Protein AF-A0A0Q9SMP5-F1 (afdb_monomer)

pLDDT: mean 76.56, std 17.91, range [45.72, 98.19]

Solvent-accessible surface area (backbone atoms only — not comparable to full-atom values): 9724 Å² total; per-residue (Å²): 137,88,90,86,77,94,75,88,79,79,83,81,90,75,88,84,86,84,86,68,76,71,62,61,58,56,58,57,55,53,52,55,51,52,51,51,52,51,51,50,50,50,43,56,70,66,47,46,63,55,55,52,58,72,66,57,70,70,80,76,76,72,77,74,77,76,69,75,77,72,84,68,77,88,72,85,84,76,73,81,93,61,83,71,82,66,86,61,79,64,58,49,46,62,44,88,48,72,76,84,69,99,58,77,40,47,19,38,39,32,33,39,85,86,55,76,47,62,58,76,51,67,85,88,55,96,74,80,52,69,70,58,51,52,54,51,41,53,55,51,29,52,61,73,66,106

Foldseek 3Di:
DDDDDDDDDDDPPDPPPDDDPVVPVVVVVVVVVVVVVVVVVCCCPPVVVVVVVVVCPDPPPPPPPPPPPDPPPPPVPDDPPDPPPPPPPLQKDKDQQQPPDPQSQQRIWIGSPPDIDGGRHPVVDPDDDPVRSVVVVVVVSVVVRD

Structure (mmCIF, N/CA/C/O backbone):
data_AF-A0A0Q9SMP5-F1
#
_entry.id   AF-A0A0Q9SMP5-F1
#
loop_
_atom_site.group_PDB
_atom_site.id
_atom_site.type_symbol
_atom_site.label_atom_id
_atom_site.label_alt_id
_atom_site.label_comp_id
_atom_site.label_asym_id
_atom_site.label_entity_id
_atom_site.label_seq_id
_atom_site.pdbx_PDB_ins_code
_atom_site.Cartn_x
_atom_site.Cartn_y
_atom_site.Cartn_z
_atom_site.occupancy
_atom_site.B_iso_or_equiv
_atom_site.auth_seq_id
_atom_site.auth_comp_id
_atom_site.auth_asym_id
_atom_site.auth_atom_id
_atom_site.pdbx_PDB_model_num
ATOM 1 N N . MET A 1 1 ? -83.508 -21.670 89.612 1.00 47.78 1 MET A N 1
ATOM 2 C CA . MET A 1 1 ? -83.069 -22.334 88.364 1.00 47.78 1 MET A CA 1
ATOM 3 C C . MET A 1 1 ? -81.573 -22.082 88.195 1.00 47.78 1 MET A C 1
ATOM 5 O O . MET A 1 1 ? -81.154 -20.974 88.512 1.00 47.78 1 MET A O 1
ATOM 9 N N . PRO A 1 2 ? -80.773 -23.102 87.842 1.00 55.00 2 PRO A N 1
ATOM 10 C CA . PRO A 1 2 ? -79.317 -23.098 87.987 1.00 55.00 2 PRO A CA 1
ATOM 11 C C . PRO A 1 2 ? -78.563 -22.464 86.805 1.00 55.00 2 PRO A C 1
ATOM 13 O O . PRO A 1 2 ? -79.093 -22.279 85.714 1.00 55.00 2 PRO A O 1
ATOM 16 N N . THR A 1 3 ? -77.300 -22.162 87.092 1.00 63.88 3 THR A N 1
ATOM 17 C CA . THR A 1 3 ? -76.210 -21.584 86.295 1.00 63.88 3 THR A CA 1
ATOM 18 C C . THR A 1 3 ? -75.716 -22.453 85.128 1.00 63.88 3 THR A C 1
ATOM 20 O O . THR A 1 3 ? -75.660 -23.674 85.242 1.00 63.88 3 THR A O 1
ATOM 23 N N . ARG A 1 4 ? -75.255 -21.806 84.042 1.00 54.12 4 ARG A N 1
ATOM 24 C CA . ARG A 1 4 ? -74.199 -22.230 83.080 1.00 54.12 4 ARG A CA 1
ATOM 25 C C . ARG A 1 4 ? -74.126 -21.174 81.968 1.00 54.12 4 ARG A C 1
ATOM 27 O O . ARG A 1 4 ? -75.156 -20.648 81.587 1.00 54.12 4 ARG A O 1
ATOM 34 N N . SER A 1 5 ? -73.023 -20.855 81.308 1.00 63.25 5 SER A N 1
ATOM 35 C CA . SER A 1 5 ? -71.580 -21.027 81.478 1.00 63.25 5 SER A CA 1
ATOM 36 C C . SER A 1 5 ? -71.011 -20.326 80.245 1.00 63.25 5 SER A C 1
ATOM 38 O O . SER A 1 5 ? -71.418 -20.641 79.129 1.00 63.25 5 SER A O 1
ATOM 40 N N . LEU A 1 6 ? -70.087 -19.390 80.435 1.00 63.00 6 LEU A N 1
ATOM 41 C CA . LEU A 1 6 ? -69.337 -18.753 79.355 1.00 63.00 6 LEU A CA 1
ATOM 42 C C . LEU A 1 6 ? -68.576 -19.815 78.542 1.00 63.00 6 LEU A C 1
ATOM 44 O O . LEU A 1 6 ? -67.898 -20.668 79.118 1.00 63.00 6 LEU A O 1
ATOM 48 N N . ARG A 1 7 ? -68.645 -19.733 77.211 1.00 62.16 7 ARG A N 1
ATOM 49 C CA . ARG A 1 7 ? -67.615 -20.276 76.318 1.00 62.16 7 ARG A CA 1
ATOM 50 C C . ARG A 1 7 ? -67.260 -19.234 75.269 1.00 62.16 7 ARG A C 1
ATOM 52 O O . ARG A 1 7 ? -67.966 -19.038 74.289 1.00 62.16 7 ARG A O 1
ATOM 59 N N . SER A 1 8 ? -66.137 -18.583 75.551 1.00 59.09 8 SER A N 1
ATOM 60 C CA . SER A 1 8 ? -65.206 -18.029 74.576 1.00 59.09 8 SER A CA 1
ATOM 61 C C . SER A 1 8 ? -65.012 -19.019 73.421 1.00 59.09 8 SER A C 1
ATOM 63 O O . SER A 1 8 ? -64.625 -20.167 73.654 1.00 59.09 8 SER A O 1
ATOM 65 N N . MET A 1 9 ? -65.306 -18.592 72.194 1.00 54.34 9 MET A N 1
ATOM 66 C CA . MET A 1 9 ? -64.784 -19.224 70.986 1.00 54.34 9 MET A CA 1
ATOM 67 C C . MET A 1 9 ? -63.773 -18.261 70.385 1.00 54.34 9 MET A C 1
ATOM 69 O O . MET A 1 9 ? -64.103 -17.135 70.018 1.00 54.34 9 MET A O 1
ATOM 73 N N . GLY A 1 10 ? -62.524 -18.717 70.411 1.00 53.25 10 GLY A N 1
ATOM 74 C CA . GLY A 1 10 ? -61.346 -17.958 70.053 1.00 53.25 10 GLY A CA 1
ATOM 75 C C . GLY A 1 10 ? -61.324 -17.554 68.587 1.00 53.25 10 GLY A C 1
ATOM 76 O O . GLY A 1 10 ? -61.638 -18.334 67.690 1.00 53.25 10 GLY A O 1
ATOM 77 N N . VAL A 1 11 ? -60.879 -16.319 68.394 1.00 53.22 11 VAL A N 1
ATOM 78 C CA . VAL A 1 11 ? -60.227 -15.831 67.185 1.00 53.22 11 VAL A CA 1
ATOM 79 C C . VAL A 1 11 ? -59.087 -16.792 66.839 1.00 53.22 11 VAL A C 1
ATOM 81 O O . VAL A 1 11 ? -58.153 -16.967 67.621 1.00 53.22 11 VAL A O 1
ATOM 84 N N . SER A 1 12 ? -59.192 -17.460 65.691 1.00 58.00 12 SER A N 1
ATOM 85 C CA . SER A 1 12 ? -58.104 -18.246 65.111 1.00 58.00 12 SER A CA 1
ATOM 86 C C . SER A 1 12 ? -57.165 -17.290 64.375 1.00 58.00 12 SER A C 1
ATOM 88 O O . SER A 1 12 ? -57.290 -17.093 63.171 1.00 58.00 12 SER A O 1
ATOM 90 N N . ASP A 1 13 ? -56.247 -16.668 65.114 1.00 59.19 13 ASP A N 1
ATOM 91 C CA . ASP A 1 13 ? -55.117 -15.893 64.579 1.00 59.19 13 ASP A CA 1
ATOM 92 C C . ASP A 1 13 ? -54.014 -16.857 64.101 1.00 59.19 13 ASP A C 1
ATOM 94 O O . ASP A 1 13 ? -52.999 -17.060 64.767 1.00 59.19 13 ASP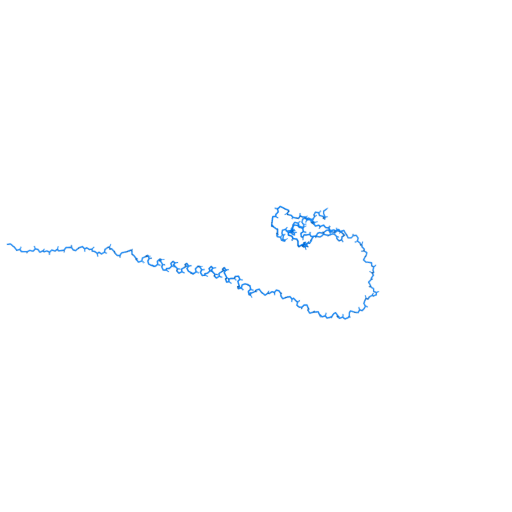 A O 1
ATOM 98 N N . ARG A 1 14 ? -54.247 -17.557 62.982 1.00 58.94 14 ARG A N 1
ATOM 99 C CA . ARG A 1 14 ? -53.247 -18.476 62.394 1.00 58.94 14 ARG A CA 1
ATOM 100 C C . ARG A 1 14 ? -53.017 -18.364 60.888 1.00 58.94 14 ARG A C 1
ATOM 102 O O . ARG A 1 14 ? -52.245 -19.153 60.362 1.00 58.94 14 ARG A O 1
ATOM 109 N N . ASP A 1 15 ? -53.567 -17.354 60.219 1.00 55.59 15 ASP A N 1
ATOM 110 C CA . ASP A 1 15 ? -53.440 -17.215 58.757 1.00 55.59 15 ASP A CA 1
ATOM 111 C C . ASP A 1 15 ? -52.749 -15.907 58.321 1.00 55.59 15 ASP A C 1
ATOM 113 O O . ASP A 1 15 ? -53.125 -15.296 57.321 1.00 55.59 15 ASP A O 1
ATOM 117 N N . ARG A 1 16 ? -51.733 -15.437 59.063 1.00 54.66 16 ARG A N 1
ATOM 118 C CA . ARG A 1 16 ? -50.981 -14.209 58.717 1.00 54.66 16 ARG A CA 1
ATOM 119 C C . ARG A 1 16 ? -49.456 -14.324 58.699 1.00 54.66 16 ARG A C 1
ATOM 121 O O . ARG A 1 16 ? -48.775 -13.309 58.739 1.00 54.66 16 ARG A O 1
ATOM 128 N N . GLU A 1 17 ? -48.906 -15.523 58.548 1.00 53.94 17 GLU A N 1
ATOM 129 C CA . GLU A 1 17 ? -47.450 -15.708 58.446 1.00 53.94 17 GLU A CA 1
ATOM 130 C C . GLU A 1 17 ? -47.104 -16.668 57.303 1.00 53.94 17 GLU A C 1
ATOM 132 O O . GLU A 1 17 ? -46.629 -17.779 57.511 1.00 53.94 17 GLU A O 1
ATOM 137 N N . GLY A 1 18 ? -47.419 -16.265 56.069 1.00 51.09 18 GLY A N 1
ATOM 138 C CA . GLY A 1 18 ? -47.219 -17.106 54.884 1.00 51.09 18 GLY A CA 1
ATOM 139 C C . GLY A 1 18 ? -46.373 -16.513 53.759 1.00 51.09 18 GLY A C 1
ATOM 140 O O . GLY A 1 18 ? -46.094 -17.236 52.810 1.00 51.09 18 GLY A O 1
ATOM 141 N N . VAL A 1 19 ? -45.973 -15.233 53.797 1.00 55.81 19 VAL A N 1
ATOM 142 C CA . VAL A 1 19 ? -45.302 -14.600 52.641 1.00 55.81 19 VAL A CA 1
ATOM 143 C C . VAL A 1 19 ? -44.344 -13.467 53.048 1.00 55.81 19 VAL A C 1
ATOM 145 O O . VAL A 1 19 ? -44.554 -12.330 52.659 1.00 55.81 19 VAL A O 1
ATOM 148 N N . GLU A 1 20 ? -43.271 -13.743 53.798 1.00 53.31 20 GLU A N 1
ATOM 149 C CA . GLU A 1 20 ? -42.158 -12.765 53.926 1.00 53.31 20 GLU A CA 1
ATOM 150 C C . GLU A 1 20 ? -40.739 -13.361 53.843 1.00 53.31 20 GLU A C 1
ATOM 152 O O . GLU A 1 20 ? -39.767 -12.621 53.715 1.00 53.31 20 GLU A O 1
ATOM 157 N N . TRP A 1 21 ? -40.571 -14.687 53.771 1.00 49.47 21 TRP A N 1
ATOM 158 C CA . TRP A 1 21 ? -39.234 -15.290 53.612 1.00 49.47 21 TRP A CA 1
ATOM 159 C C . TRP A 1 21 ? -38.673 -15.237 52.175 1.00 49.47 21 TRP A C 1
ATOM 161 O O . TRP A 1 21 ? -37.477 -15.441 51.975 1.00 49.47 21 TRP A O 1
ATOM 171 N N . GLY A 1 22 ? -39.495 -14.926 51.164 1.00 45.72 22 GLY A N 1
ATOM 172 C CA . GLY A 1 22 ? -39.069 -14.870 49.755 1.00 45.72 22 GLY A CA 1
ATOM 173 C C . GLY A 1 22 ? -38.308 -13.598 49.349 1.00 45.72 22 GLY A C 1
ATOM 174 O O . GLY A 1 22 ? -37.540 -13.627 48.390 1.00 45.72 22 GLY A O 1
ATOM 175 N N . GLY A 1 23 ? -38.476 -12.489 50.078 1.00 48.16 23 GLY A N 1
ATOM 176 C CA . GLY A 1 23 ? -37.826 -11.210 49.753 1.00 48.16 23 GLY A CA 1
ATOM 177 C C . GLY A 1 23 ? -36.377 -11.104 50.238 1.00 48.16 23 GLY A C 1
ATOM 178 O O . GLY A 1 23 ? -35.567 -10.412 49.624 1.00 48.16 23 GLY A O 1
ATOM 179 N N . PHE A 1 24 ? -36.018 -11.819 51.307 1.00 48.69 24 PHE A N 1
ATOM 180 C CA . PHE A 1 24 ? -34.703 -11.672 51.937 1.00 48.69 24 PHE A CA 1
ATOM 181 C C . PHE A 1 24 ? -33.593 -12.441 51.197 1.00 48.69 24 PHE A C 1
ATOM 183 O O . PHE A 1 24 ? -32.471 -11.952 51.071 1.00 48.69 24 PHE A O 1
ATOM 190 N N . PHE A 1 25 ? -33.903 -13.608 50.621 1.00 47.12 25 PHE A N 1
ATOM 191 C CA . PHE A 1 25 ? -32.928 -14.364 49.825 1.00 47.12 25 PHE A CA 1
ATOM 192 C C . PHE A 1 25 ? -32.729 -13.786 48.412 1.00 47.12 25 PHE A C 1
ATOM 194 O O . PHE A 1 25 ? -31.619 -13.846 47.886 1.00 47.12 25 PHE A O 1
ATOM 201 N N . ALA A 1 26 ? -33.739 -13.140 47.820 1.00 48.16 26 ALA A N 1
ATOM 202 C CA . ALA A 1 26 ? -33.595 -12.466 46.525 1.00 48.16 26 ALA A CA 1
ATOM 203 C C . ALA A 1 26 ? -32.629 -11.260 46.579 1.00 48.16 26 ALA A C 1
ATOM 205 O O . ALA A 1 26 ? -31.900 -11.007 45.620 1.00 48.16 26 ALA A O 1
ATOM 206 N N . ALA A 1 27 ? -32.560 -10.555 47.714 1.00 50.12 27 ALA A N 1
ATOM 207 C CA . ALA A 1 27 ? -31.669 -9.409 47.902 1.00 50.12 27 ALA A CA 1
ATOM 208 C C . ALA A 1 27 ? -30.192 -9.800 48.130 1.00 50.12 27 ALA A C 1
ATOM 210 O O . ALA A 1 27 ? -29.292 -9.090 47.683 1.00 50.12 27 ALA A O 1
ATOM 211 N N . LEU A 1 28 ? -29.918 -10.940 48.777 1.00 49.91 28 LEU A N 1
ATOM 212 C CA . LEU A 1 28 ? -28.546 -11.380 49.074 1.00 49.91 28 LEU A CA 1
ATOM 213 C C . LEU A 1 28 ? -27.867 -12.107 47.902 1.00 49.91 28 LEU A C 1
ATOM 215 O O . LEU A 1 28 ? -26.670 -11.921 47.686 1.00 49.91 28 LEU A O 1
ATOM 219 N N . PHE A 1 29 ? -28.611 -12.877 47.099 1.00 49.12 29 PHE A N 1
ATOM 220 C CA . PHE A 1 29 ? -28.040 -13.539 45.917 1.00 49.12 29 PHE A CA 1
ATOM 221 C C . PHE A 1 29 ? -27.908 -12.605 44.703 1.00 49.12 29 PHE A C 1
ATOM 223 O O . PHE A 1 29 ? -26.963 -12.752 43.930 1.00 49.12 29 PHE A O 1
ATOM 230 N N . GLY A 1 30 ? -28.777 -11.595 44.562 1.00 55.44 30 GLY A N 1
ATOM 231 C CA . GLY A 1 30 ? -28.659 -10.597 43.491 1.00 55.44 30 GLY A CA 1
ATOM 232 C C . GLY A 1 30 ? -27.381 -9.756 43.594 1.00 55.44 30 GLY A C 1
ATOM 233 O O . GLY A 1 30 ? -26.691 -9.552 42.597 1.00 55.44 30 GLY A O 1
ATOM 234 N N . GLY A 1 31 ? -27.008 -9.331 44.806 1.00 64.69 31 GLY A N 1
ATOM 235 C CA . GLY A 1 31 ? -25.803 -8.525 45.029 1.00 64.69 31 GLY A CA 1
ATOM 236 C C . GLY A 1 31 ? -24.502 -9.276 44.733 1.00 64.69 31 GLY A C 1
ATOM 237 O O . GLY A 1 31 ? -23.617 -8.734 44.075 1.00 64.69 31 GLY A O 1
ATOM 238 N N . ALA A 1 32 ? -24.393 -10.539 45.158 1.00 75.56 32 ALA A N 1
ATOM 239 C CA . ALA A 1 32 ? -23.189 -11.344 44.939 1.00 75.56 32 ALA A CA 1
ATOM 240 C C . ALA A 1 32 ? -22.924 -11.608 43.448 1.00 75.56 32 ALA A C 1
ATOM 242 O O . ALA A 1 32 ? -21.780 -11.534 43.002 1.00 75.56 32 ALA A O 1
ATOM 243 N N . ILE A 1 33 ? -23.982 -11.855 42.667 1.00 82.12 33 ILE A N 1
ATOM 244 C CA . ILE A 1 33 ? -23.870 -12.048 41.216 1.00 82.12 33 ILE A CA 1
ATOM 245 C C . ILE A 1 33 ? -23.419 -10.751 40.542 1.00 82.12 33 ILE A C 1
ATOM 247 O 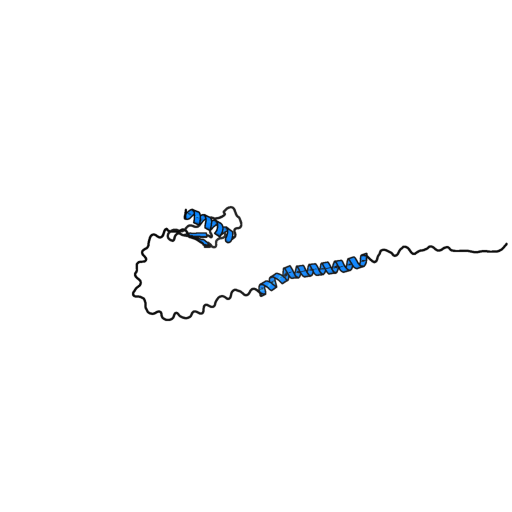O . ILE A 1 33 ? -22.500 -10.782 39.728 1.00 82.12 33 ILE A O 1
ATOM 251 N N . VAL A 1 34 ? -23.998 -9.604 40.910 1.00 79.56 34 VAL A N 1
ATOM 252 C CA . VAL A 1 34 ? -23.599 -8.306 40.342 1.00 79.56 34 VAL A CA 1
ATOM 253 C C . VAL A 1 34 ? -22.136 -7.991 40.661 1.00 79.56 34 VAL A C 1
ATOM 255 O O . VAL A 1 34 ? -21.391 -7.610 39.762 1.00 79.56 34 VAL A O 1
ATOM 258 N N . VAL A 1 35 ? -21.686 -8.218 41.899 1.00 86.81 35 VAL A N 1
ATOM 259 C CA . VAL A 1 35 ? -20.277 -8.021 42.282 1.00 86.81 35 VAL A CA 1
ATOM 260 C C . VAL A 1 35 ? -19.349 -8.953 41.499 1.00 86.81 35 VAL A C 1
ATOM 262 O O . VAL A 1 35 ? -18.320 -8.500 41.002 1.00 86.81 35 VAL A O 1
ATOM 265 N N . ALA A 1 36 ? -19.713 -10.228 41.332 1.00 88.44 36 ALA A N 1
ATOM 266 C CA . ALA A 1 36 ? -18.919 -11.182 40.560 1.00 88.44 36 ALA A CA 1
ATOM 267 C C . ALA A 1 36 ? -18.828 -10.797 39.073 1.00 88.44 36 ALA A C 1
ATOM 269 O O . ALA A 1 36 ? -17.749 -10.863 38.488 1.00 88.44 36 ALA A O 1
ATOM 270 N N . VAL A 1 37 ? -19.932 -10.343 38.473 1.00 89.75 37 VAL A N 1
ATOM 271 C CA . VAL A 1 37 ? -19.970 -9.886 37.075 1.00 89.75 37 VAL A CA 1
ATOM 272 C C . VAL A 1 37 ? -19.122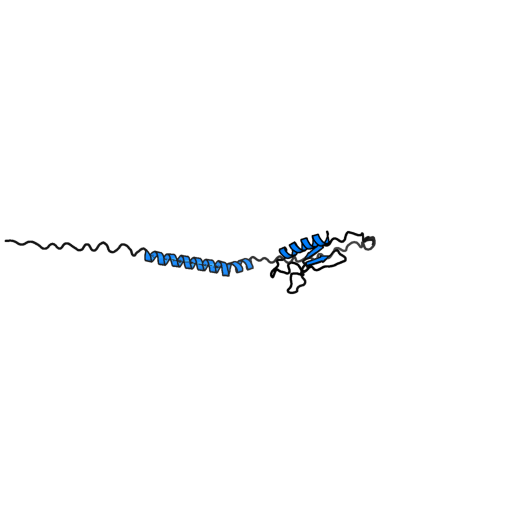 -8.628 36.887 1.00 89.75 37 VAL A C 1
ATOM 274 O O . VAL A 1 37 ? -18.323 -8.570 35.956 1.00 89.75 37 VAL A O 1
ATOM 277 N N . VAL A 1 38 ? -19.230 -7.648 37.788 1.00 89.12 38 VAL A N 1
ATOM 278 C CA . VAL A 1 38 ? -18.409 -6.428 37.737 1.00 89.12 38 VAL A CA 1
ATOM 279 C C . VAL A 1 38 ? -16.927 -6.764 37.913 1.00 89.12 38 VAL A C 1
ATOM 281 O O . VAL A 1 38 ? -16.102 -6.275 37.147 1.00 89.12 38 VAL A O 1
ATOM 284 N N . ALA A 1 39 ? -16.575 -7.640 38.857 1.00 89.88 39 ALA A N 1
ATOM 285 C CA . ALA A 1 39 ? -15.195 -8.084 39.043 1.00 89.88 39 ALA A CA 1
ATOM 286 C C . ALA A 1 39 ? -14.644 -8.808 37.799 1.00 89.88 39 ALA A C 1
ATOM 288 O O . ALA A 1 39 ? -13.507 -8.557 37.400 1.00 89.88 39 ALA A O 1
ATOM 289 N N . ALA A 1 40 ? -15.454 -9.650 37.147 1.00 89.56 40 ALA A N 1
ATOM 290 C CA . ALA A 1 40 ? -15.079 -10.321 35.905 1.00 89.56 40 ALA A CA 1
ATOM 291 C C . ALA A 1 40 ? -14.885 -9.331 34.742 1.00 89.56 40 ALA A C 1
ATOM 293 O O . ALA A 1 40 ? -13.911 -9.450 34.001 1.00 89.56 40 ALA A O 1
ATOM 294 N N . MET A 1 41 ? -15.755 -8.323 34.609 1.00 89.62 41 MET A N 1
ATOM 295 C CA . MET A 1 41 ? -15.597 -7.265 33.604 1.00 89.62 41 MET A CA 1
ATOM 296 C C . MET A 1 41 ? -14.338 -6.430 33.854 1.00 89.62 41 MET A C 1
ATOM 298 O O . MET A 1 41 ? -13.590 -6.168 32.917 1.00 89.62 41 MET A O 1
ATOM 302 N N . VAL A 1 42 ? -14.059 -6.056 35.107 1.00 89.56 42 VAL A N 1
ATOM 303 C CA . VAL A 1 42 ? -12.835 -5.320 35.467 1.00 89.56 42 VAL A CA 1
ATOM 304 C C . VAL A 1 42 ? -11.591 -6.150 35.151 1.00 89.56 42 VAL A C 1
ATOM 306 O O . VAL A 1 42 ? -10.651 -5.626 34.557 1.00 89.56 42 VAL A O 1
ATOM 309 N N . TRP A 1 43 ? -11.588 -7.445 35.480 1.00 86.38 43 TRP A N 1
ATOM 310 C CA . TRP A 1 43 ? -10.494 -8.348 35.116 1.00 86.38 43 TRP A CA 1
ATOM 311 C C . TRP A 1 43 ? -10.298 -8.421 33.594 1.00 86.38 43 TRP A C 1
ATOM 313 O O . TRP A 1 43 ? -9.176 -8.271 33.112 1.00 86.38 43 TRP A O 1
ATOM 323 N N . PHE A 1 44 ? -11.377 -8.597 32.827 1.0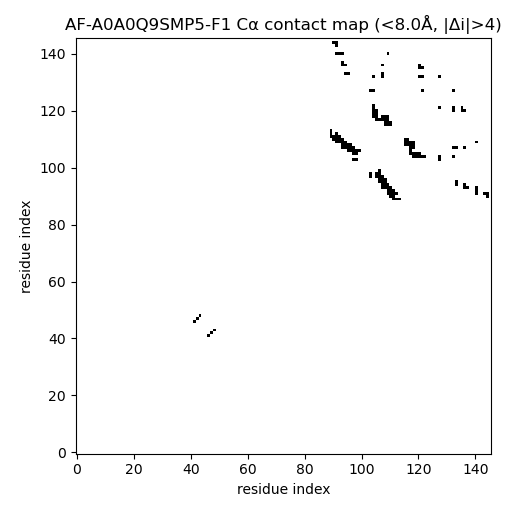0 85.38 44 PHE A N 1
ATOM 324 C CA . PHE A 1 44 ? -11.309 -8.735 31.370 1.00 85.38 44 PHE A CA 1
ATOM 325 C C . PHE A 1 44 ? -10.855 -7.444 30.670 1.00 85.38 44 PHE A C 1
ATOM 327 O O . PHE A 1 44 ? -10.040 -7.510 29.757 1.00 85.38 44 PHE A O 1
ATOM 334 N N . VAL A 1 45 ? -11.330 -6.275 31.119 1.00 86.44 45 VAL A N 1
ATOM 335 C CA . VAL A 1 45 ? -11.023 -4.978 30.488 1.00 86.44 45 VAL A CA 1
ATOM 336 C C . VAL A 1 45 ? -9.662 -4.427 30.919 1.00 86.44 45 VAL A C 1
ATOM 338 O O . VAL A 1 45 ? -8.935 -3.903 30.083 1.00 86.44 45 VAL A O 1
ATOM 341 N N . MET A 1 46 ? -9.300 -4.531 32.202 1.00 81.62 46 MET A N 1
ATOM 342 C CA . MET A 1 46 ? -8.093 -3.875 32.729 1.00 81.62 46 MET A CA 1
ATOM 343 C C . MET A 1 46 ? -6.886 -4.810 32.833 1.00 81.62 46 MET A C 1
ATOM 345 O O . MET A 1 46 ? -5.759 -4.379 32.608 1.00 81.62 46 MET A O 1
ATOM 349 N N . ILE A 1 47 ? -7.095 -6.080 33.195 1.00 77.81 47 ILE A N 1
ATOM 350 C CA . ILE A 1 47 ? -5.995 -7.018 33.478 1.00 77.81 47 ILE A CA 1
ATOM 351 C C . ILE A 1 47 ? -5.687 -7.888 32.253 1.00 77.81 47 ILE A C 1
ATOM 353 O O . ILE A 1 47 ? -4.516 -8.148 31.984 1.00 77.81 47 ILE A O 1
ATOM 357 N N . GLY A 1 48 ? -6.704 -8.279 31.476 1.00 73.12 48 GLY A N 1
ATOM 358 C CA . GLY A 1 48 ? -6.551 -9.069 30.245 1.00 73.12 48 GLY A CA 1
ATOM 359 C C . GLY A 1 48 ? -5.485 -8.520 29.283 1.00 73.12 48 GLY A C 1
ATOM 360 O O . GLY A 1 48 ? -4.497 -9.216 29.038 1.00 73.12 48 GLY A O 1
ATOM 361 N N . PRO A 1 49 ? -5.594 -7.255 28.831 1.00 72.62 49 PRO A N 1
ATOM 362 C CA . PRO A 1 49 ? -4.630 -6.670 27.897 1.00 72.62 49 PRO A CA 1
ATOM 363 C C . PRO A 1 49 ? -3.205 -6.584 28.465 1.00 72.62 49 PRO A C 1
ATOM 365 O O . PRO A 1 49 ? -2.229 -6.714 27.730 1.00 72.62 49 PRO A O 1
ATOM 368 N N . MET A 1 50 ? -3.065 -6.399 29.784 1.00 72.69 50 MET A N 1
ATOM 369 C CA . MET A 1 50 ? -1.759 -6.334 30.447 1.00 72.69 50 MET A CA 1
ATOM 370 C C . MET A 1 50 ? -1.068 -7.705 30.482 1.00 72.69 50 MET A C 1
ATOM 372 O O . MET A 1 50 ? 0.148 -7.783 30.324 1.00 72.69 50 MET A O 1
ATOM 376 N N . VAL A 1 51 ? -1.821 -8.796 30.660 1.00 72.00 51 VAL A N 1
ATOM 377 C CA . VAL A 1 51 ? -1.263 -10.158 30.630 1.00 72.00 51 VAL A CA 1
ATOM 378 C C . VAL A 1 51 ? -0.796 -10.532 29.222 1.00 72.00 51 VAL A C 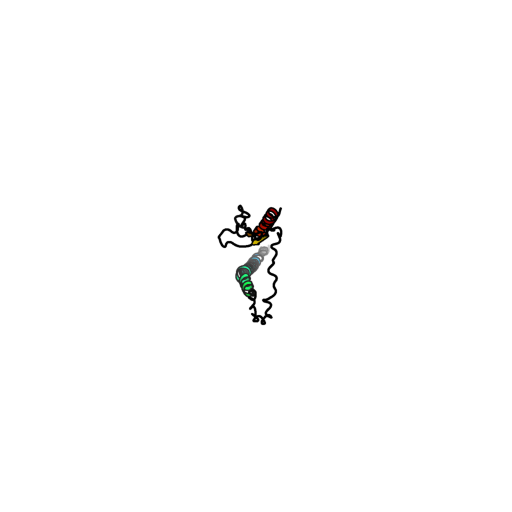1
ATOM 380 O O . VAL A 1 51 ? 0.253 -11.162 29.082 1.00 72.00 51 VAL A O 1
ATOM 383 N N . ASP A 1 52 ? -1.515 -10.112 28.181 1.00 68.62 52 ASP A N 1
ATOM 384 C CA . ASP A 1 52 ? -1.100 -10.367 26.798 1.00 68.62 52 ASP A CA 1
ATOM 385 C C . ASP A 1 52 ? 0.135 -9.545 26.404 1.00 68.62 52 ASP A C 1
ATOM 387 O O . ASP A 1 52 ? 1.010 -10.059 25.707 1.00 68.62 52 ASP A O 1
ATOM 391 N N . ALA A 1 53 ? 0.301 -8.341 26.964 1.00 65.50 53 ALA A N 1
ATOM 392 C CA . ALA A 1 53 ? 1.538 -7.572 26.823 1.00 65.50 53 ALA A CA 1
ATOM 393 C C . ALA A 1 53 ? 2.767 -8.300 27.408 1.00 65.50 53 ALA A C 1
ATOM 395 O O . ALA A 1 53 ? 3.854 -8.211 26.842 1.00 65.50 53 ALA A O 1
ATOM 396 N N . PHE A 1 54 ? 2.617 -9.076 28.490 1.00 70.06 54 PHE A N 1
ATOM 397 C CA . PHE A 1 54 ? 3.719 -9.884 29.041 1.00 70.06 54 PHE A CA 1
ATOM 398 C C . PHE A 1 54 ? 4.023 -11.153 28.237 1.00 70.06 54 PHE A C 1
ATOM 400 O O . PHE A 1 54 ? 5.132 -11.677 28.328 1.00 70.06 54 PHE A O 1
ATOM 407 N N . ARG A 1 55 ? 3.059 -11.667 27.464 1.00 68.19 55 ARG A N 1
ATOM 408 C CA . ARG A 1 55 ? 3.277 -12.800 26.547 1.00 68.19 55 ARG A CA 1
ATOM 409 C C . ARG A 1 55 ? 3.801 -12.370 25.186 1.00 68.19 55 ARG A C 1
ATOM 411 O O . ARG A 1 55 ? 4.141 -13.232 24.374 1.00 68.19 55 ARG A O 1
ATOM 418 N N . TYR A 1 56 ? 3.879 -11.065 24.941 1.00 68.81 56 TYR A N 1
ATOM 419 C CA . TYR A 1 56 ? 4.532 -10.526 23.766 1.00 68.81 56 TYR A CA 1
ATOM 420 C C . TYR A 1 56 ? 6.032 -10.796 23.883 1.00 68.81 56 TYR A C 1
ATOM 422 O O . TYR A 1 56 ? 6.804 -10.009 24.424 1.00 68.81 56 TYR A O 1
ATOM 430 N N . THR A 1 57 ? 6.443 -11.966 23.404 1.00 69.62 57 THR A N 1
ATOM 431 C CA . THR A 1 57 ? 7.840 -12.220 23.076 1.00 69.62 57 THR A CA 1
ATOM 432 C C . THR A 1 57 ? 8.083 -11.384 21.825 1.00 69.62 57 THR A C 1
ATOM 434 O O . THR A 1 57 ? 7.514 -11.726 20.784 1.00 69.62 57 THR A O 1
ATOM 437 N N . PRO A 1 58 ? 8.822 -10.257 21.889 1.00 71.69 58 PRO A N 1
ATOM 438 C CA . PRO A 1 58 ? 9.165 -9.547 20.668 1.00 71.69 58 PRO A CA 1
ATOM 439 C C . PRO A 1 58 ? 9.845 -10.556 19.736 1.00 71.69 58 PRO A C 1
ATOM 441 O O . PRO A 1 58 ? 10.585 -11.416 20.237 1.00 71.69 58 PRO A O 1
ATOM 444 N N . PRO A 1 59 ? 9.588 -10.513 18.416 1.00 65.06 59 PRO A N 1
ATOM 445 C CA . PRO A 1 59 ? 10.354 -11.324 17.489 1.00 65.06 59 PRO A CA 1
ATOM 446 C C . PRO A 1 59 ? 11.820 -11.055 17.803 1.00 65.06 59 PRO A C 1
ATOM 448 O O . PRO A 1 59 ? 12.253 -9.903 17.800 1.00 65.06 59 PRO A O 1
ATOM 451 N N . SER A 1 60 ? 12.528 -12.118 18.194 1.00 61.06 60 SER A N 1
ATOM 452 C CA . SER A 1 60 ? 13.969 -12.113 18.390 1.00 61.06 60 SER A CA 1
ATOM 453 C C . SER A 1 60 ? 14.549 -11.423 17.168 1.00 61.06 60 SER A C 1
ATOM 455 O O . SER A 1 60 ? 14.554 -12.017 16.089 1.00 61.06 60 SER A O 1
ATOM 457 N N . SER A 1 61 ? 14.970 -10.166 17.322 1.00 60.72 61 SER A N 1
ATOM 458 C CA . SER A 1 61 ? 15.768 -9.471 16.331 1.00 60.72 61 SER A CA 1
ATOM 459 C C . SER A 1 61 ? 16.977 -10.360 16.149 1.00 60.72 61 SER A C 1
ATOM 461 O O . SER A 1 61 ? 17.813 -10.468 17.045 1.00 60.72 61 SER A O 1
ATOM 463 N N . GLY A 1 62 ? 16.972 -11.125 15.056 1.00 53.41 62 GLY A N 1
ATOM 464 C CA . GLY A 1 62 ? 18.024 -12.068 14.753 1.00 53.41 62 GLY A CA 1
ATOM 465 C C . GLY A 1 62 ? 19.328 -11.308 14.877 1.00 53.41 62 GLY A C 1
ATOM 466 O O . GLY A 1 62 ? 19.603 -10.414 14.079 1.00 53.41 62 GLY A O 1
ATOM 467 N N . GLN A 1 63 ? 20.101 -11.618 15.918 1.00 53.66 63 GLN A N 1
ATOM 468 C CA . GLN A 1 63 ? 21.515 -11.321 15.917 1.00 53.66 63 GLN A CA 1
ATOM 469 C C . GLN A 1 63 ? 22.050 -12.147 14.759 1.00 53.66 63 GLN A C 1
ATOM 471 O O . GLN A 1 63 ? 22.334 -13.332 14.915 1.00 53.66 63 GLN A O 1
ATOM 476 N N . GLY A 1 64 ? 22.070 -11.534 13.575 1.00 56.94 64 GLY A N 1
ATOM 477 C CA . GLY A 1 64 ? 22.819 -12.031 12.445 1.00 56.94 64 GLY A CA 1
ATOM 478 C C . GLY A 1 64 ? 24.233 -12.202 12.957 1.00 56.94 64 GLY A C 1
ATOM 479 O O . GLY A 1 64 ? 24.936 -11.223 13.209 1.00 56.94 64 GLY A O 1
ATOM 480 N N . HIS A 1 65 ? 24.597 -13.450 13.227 1.00 68.81 65 HIS A N 1
ATOM 481 C CA . HIS A 1 65 ? 25.977 -13.827 13.388 1.00 68.81 65 HIS A CA 1
ATOM 482 C C . HIS A 1 65 ? 26.608 -13.520 12.036 1.00 68.81 65 HIS A C 1
ATOM 484 O O . HIS A 1 65 ? 26.398 -14.242 11.065 1.00 68.81 65 HIS A O 1
ATOM 490 N N . TYR A 1 66 ? 27.254 -12.361 11.944 1.00 65.81 66 TYR A N 1
ATOM 491 C CA . TYR A 1 66 ? 28.115 -12.046 10.824 1.00 65.81 66 TYR A CA 1
ATOM 492 C C . TYR A 1 66 ? 29.324 -12.960 10.971 1.00 65.81 66 TYR A C 1
ATOM 494 O O . TYR A 1 66 ? 30.315 -12.589 11.601 1.00 65.81 66 TYR A O 1
ATOM 502 N N . ASP A 1 67 ? 29.213 -14.173 10.434 1.00 69.06 67 ASP A N 1
ATOM 503 C CA . ASP A 1 67 ? 30.403 -14.899 10.036 1.00 69.06 67 ASP A CA 1
ATOM 504 C C . ASP A 1 67 ? 31.131 -13.985 9.043 1.00 69.06 67 ASP A C 1
ATOM 506 O O . ASP A 1 67 ? 30.521 -13.543 8.058 1.00 69.06 67 ASP A O 1
A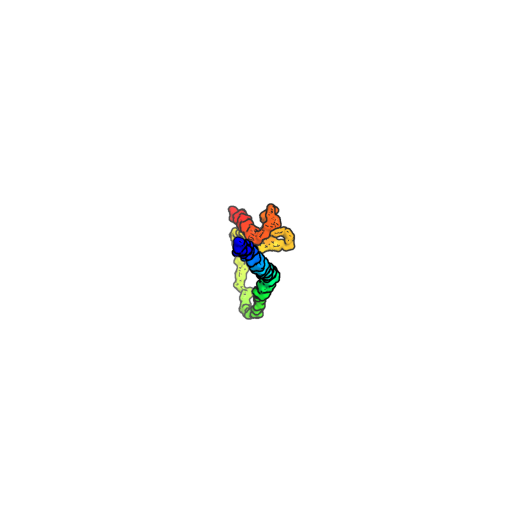TOM 510 N N . PRO A 1 68 ? 32.390 -13.597 9.314 1.00 74.75 68 PRO A N 1
ATOM 511 C CA . PRO A 1 68 ? 33.163 -12.882 8.319 1.00 74.75 68 PRO A CA 1
ATOM 512 C C . PRO A 1 68 ? 33.171 -13.750 7.055 1.00 74.75 68 PRO A C 1
ATOM 514 O O . PRO A 1 68 ? 33.368 -14.963 7.172 1.00 74.75 68 PRO A O 1
ATOM 517 N N . PRO A 1 69 ? 32.919 -13.172 5.869 1.00 69.00 69 PRO A N 1
ATOM 518 C CA . PRO A 1 69 ? 32.966 -13.941 4.640 1.00 69.00 69 PRO A CA 1
ATOM 519 C C . PRO A 1 69 ? 34.326 -14.639 4.567 1.00 69.00 69 PRO A C 1
ATOM 521 O O . PRO A 1 69 ? 35.370 -13.986 4.654 1.00 69.00 69 PRO A O 1
ATOM 524 N N . ASP A 1 70 ? 34.295 -15.970 4.471 1.00 70.12 70 ASP A N 1
ATOM 525 C CA . ASP A 1 70 ? 35.446 -16.783 4.080 1.00 70.12 70 ASP A CA 1
ATOM 526 C C . ASP A 1 70 ? 36.042 -16.111 2.833 1.00 70.12 70 ASP A C 1
ATOM 528 O O . ASP A 1 70 ? 35.253 -15.776 1.940 1.00 70.12 70 ASP A O 1
ATOM 532 N N . PRO A 1 71 ? 37.353 -15.791 2.774 1.00 70.00 71 PRO A N 1
ATOM 533 C CA . PRO A 1 71 ? 37.937 -15.129 1.615 1.00 70.00 71 PRO A CA 1
ATOM 534 C C . PRO A 1 71 ? 37.572 -15.920 0.364 1.00 70.00 71 PRO A C 1
ATOM 536 O O . PRO A 1 71 ? 38.098 -17.007 0.115 1.00 70.00 71 PRO A O 1
ATOM 539 N N . THR A 1 72 ? 36.628 -15.378 -0.402 1.00 63.06 72 THR A N 1
ATOM 540 C CA . THR A 1 72 ? 36.215 -15.957 -1.666 1.00 63.06 72 THR A CA 1
ATOM 541 C C . THR A 1 72 ? 37.466 -16.072 -2.528 1.00 63.06 72 THR A C 1
ATOM 543 O O . THR A 1 72 ? 38.246 -15.115 -2.594 1.00 63.06 72 THR A O 1
ATOM 546 N N . PRO A 1 73 ? 37.699 -17.228 -3.174 1.00 63.91 73 PRO A N 1
ATOM 547 C CA . PRO A 1 73 ? 38.693 -17.316 -4.225 1.00 63.91 73 PRO A CA 1
ATOM 548 C C . PRO A 1 73 ? 38.443 -16.162 -5.186 1.00 63.91 73 PRO A C 1
ATOM 550 O O . PRO A 1 73 ? 37.307 -15.952 -5.614 1.00 63.91 73 PRO A O 1
ATOM 553 N N . ASP A 1 74 ? 39.494 -15.396 -5.444 1.00 60.03 74 ASP A N 1
ATOM 554 C CA . ASP A 1 74 ? 39.510 -14.309 -6.404 1.00 60.03 74 ASP A CA 1
ATOM 555 C C . ASP A 1 74 ? 39.031 -14.825 -7.772 1.00 60.03 74 ASP A C 1
ATOM 557 O O . ASP A 1 74 ? 39.776 -15.437 -8.534 1.00 60.03 74 ASP A O 1
ATOM 561 N N . LEU A 1 75 ? 37.734 -14.651 -8.023 1.00 59.81 75 LEU A N 1
ATOM 562 C CA . LEU A 1 75 ? 37.041 -14.897 -9.283 1.00 59.81 75 LEU A CA 1
ATOM 563 C C . LEU A 1 75 ? 36.800 -13.549 -9.981 1.00 59.81 75 LEU A C 1
ATOM 565 O O . LEU A 1 75 ? 35.726 -13.316 -10.528 1.00 59.81 75 LEU A O 1
ATOM 569 N N . SER A 1 76 ? 37.767 -12.627 -9.916 1.00 59.34 76 SER A N 1
ATOM 570 C CA . SER A 1 76 ? 37.646 -11.311 -10.556 1.00 59.34 76 SER A CA 1
ATOM 571 C C . SER A 1 76 ? 37.891 -11.307 -12.070 1.00 59.34 76 SER A C 1
ATOM 573 O O . SER A 1 76 ? 37.666 -10.275 -12.692 1.00 59.34 76 SER A O 1
ATOM 575 N N . ASP A 1 77 ? 38.241 -12.442 -12.689 1.00 60.53 77 ASP A N 1
ATOM 576 C CA . ASP A 1 77 ? 38.711 -12.441 -14.085 1.00 60.53 77 ASP A CA 1
ATOM 577 C C . ASP A 1 77 ? 37.813 -13.138 -15.125 1.00 60.53 77 ASP A C 1
ATOM 579 O O . ASP A 1 77 ? 38.184 -13.178 -16.296 1.00 60.53 77 ASP A O 1
ATOM 583 N N . GLU A 1 78 ? 36.615 -13.635 -14.791 1.00 60.44 78 GLU A N 1
ATOM 584 C CA . GLU A 1 78 ? 35.719 -14.147 -15.846 1.00 60.44 78 GLU A CA 1
ATOM 585 C C . GLU A 1 78 ? 34.229 -14.044 -15.498 1.00 60.44 78 GLU A C 1
ATOM 587 O O . GLU A 1 78 ? 33.524 -15.041 -15.356 1.00 60.44 78 GLU A O 1
ATOM 592 N N . TYR A 1 79 ? 33.720 -12.815 -15.380 1.00 61.50 79 TYR A N 1
ATOM 593 C CA . TYR A 1 79 ? 32.304 -12.565 -15.656 1.00 61.50 79 TYR A CA 1
ATOM 594 C C . TYR A 1 79 ? 32.218 -11.986 -17.071 1.00 61.50 79 TYR A C 1
ATOM 596 O O . TYR A 1 79 ? 32.730 -10.891 -17.300 1.00 61.50 79 TYR A O 1
ATOM 604 N N . PRO A 1 80 ? 31.648 -12.696 -18.060 1.00 59.91 80 PRO A N 1
ATOM 605 C CA . PRO A 1 80 ? 31.407 -12.088 -19.356 1.00 59.91 80 PRO A CA 1
ATOM 606 C C . PRO A 1 80 ? 30.438 -10.916 -19.159 1.00 59.91 80 PRO A C 1
ATOM 608 O O . PRO A 1 80 ? 29.256 -11.121 -18.889 1.00 59.91 80 PRO A O 1
ATOM 611 N N . ASP A 1 81 ? 30.958 -9.692 -19.297 1.00 58.78 81 ASP A N 1
ATOM 612 C CA . ASP A 1 81 ? 30.222 -8.423 -19.339 1.00 58.78 81 ASP A CA 1
ATOM 613 C C . ASP A 1 81 ? 29.337 -8.352 -20.590 1.00 58.78 81 ASP A C 1
ATOM 615 O O . ASP A 1 81 ? 29.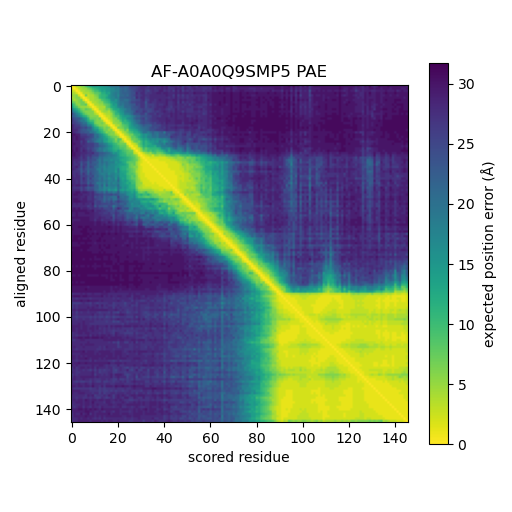554 -7.597 -21.542 1.00 58.78 81 ASP A O 1
ATOM 619 N N . ARG A 1 82 ? 28.322 -9.204 -20.607 1.00 58.34 82 ARG A N 1
ATOM 620 C CA . ARG A 1 82 ? 27.195 -9.128 -21.516 1.00 58.34 82 ARG A CA 1
ATOM 621 C C . ARG A 1 82 ? 25.985 -9.665 -20.766 1.00 58.34 82 ARG A C 1
ATOM 623 O O . ARG A 1 82 ? 25.466 -10.732 -21.076 1.00 58.34 82 ARG A O 1
ATOM 630 N N . TYR A 1 83 ? 25.518 -8.895 -19.780 1.00 59.84 83 TYR A N 1
ATOM 631 C CA . TYR A 1 83 ? 24.071 -8.790 -19.624 1.00 59.84 83 TYR A CA 1
ATOM 632 C C . TYR A 1 83 ? 23.593 -8.140 -20.916 1.00 59.84 83 TYR A C 1
ATOM 634 O O . TYR A 1 83 ? 23.604 -6.924 -21.076 1.00 59.84 83 TYR A O 1
ATOM 642 N N . ASP A 1 84 ? 23.366 -8.997 -21.906 1.00 55.31 84 ASP A N 1
ATOM 643 C CA . ASP A 1 84 ? 22.569 -8.677 -23.064 1.00 55.31 84 ASP A CA 1
ATOM 644 C C . ASP A 1 84 ? 21.239 -8.220 -22.463 1.00 55.31 84 ASP A C 1
ATOM 646 O O . ASP A 1 84 ? 20.533 -9.002 -21.817 1.00 55.31 84 ASP A O 1
ATOM 650 N N . ASP A 1 85 ? 21.023 -6.906 -22.532 1.00 57.44 85 ASP A N 1
ATOM 651 C CA . ASP A 1 85 ? 19.806 -6.171 -22.195 1.00 57.44 85 ASP A CA 1
ATOM 652 C C . ASP A 1 85 ? 18.724 -6.615 -23.182 1.00 57.44 85 ASP A C 1
ATOM 654 O O . ASP A 1 85 ? 18.270 -5.892 -24.065 1.00 57.44 85 ASP A O 1
ATOM 658 N N . HIS A 1 86 ? 18.440 -7.912 -23.138 1.00 50.53 86 HIS A N 1
ATOM 659 C CA . HIS A 1 86 ? 17.377 -8.531 -23.872 1.00 50.53 86 HIS A CA 1
ATOM 660 C C . HIS A 1 86 ? 16.121 -7.882 -23.335 1.00 50.53 86 HIS A C 1
ATOM 662 O O . HIS A 1 86 ? 15.806 -8.106 -22.169 1.00 50.53 86 HIS A O 1
ATOM 668 N N . ASP A 1 87 ? 15.492 -7.076 -24.196 1.00 59.69 87 ASP A N 1
ATOM 669 C CA . ASP A 1 87 ? 14.061 -6.799 -24.383 1.00 59.69 87 ASP A CA 1
ATOM 670 C C . ASP A 1 87 ? 13.137 -7.823 -23.688 1.00 59.69 87 ASP A C 1
ATOM 672 O O . ASP A 1 87 ? 12.331 -8.527 -24.303 1.00 59.69 87 ASP A O 1
ATOM 676 N N . MET A 1 88 ? 13.259 -7.957 -22.374 1.00 60.16 88 MET A N 1
ATOM 677 C CA . MET A 1 88 ? 12.273 -8.606 -21.549 1.00 60.16 88 MET A CA 1
ATOM 678 C C . MET A 1 88 ? 11.109 -7.632 -21.578 1.00 60.16 88 MET A C 1
ATOM 680 O O . MET A 1 88 ? 11.322 -6.450 -21.298 1.00 60.16 88 MET A O 1
ATOM 684 N N . PRO A 1 89 ? 9.907 -8.077 -21.979 1.00 64.62 89 PRO A N 1
ATOM 685 C CA . PRO A 1 89 ? 8.747 -7.207 -21.952 1.00 64.62 89 PRO A CA 1
ATOM 686 C C . PRO A 1 89 ? 8.661 -6.637 -20.540 1.00 64.62 89 PRO A C 1
ATOM 688 O O . PRO A 1 89 ? 8.526 -7.398 -19.577 1.00 64.62 89 PRO A O 1
ATOM 691 N N . ALA A 1 90 ? 8.857 -5.320 -20.439 1.00 79.00 90 ALA A N 1
ATOM 692 C CA . ALA A 1 90 ? 8.906 -4.593 -19.186 1.00 79.00 90 ALA A CA 1
ATOM 693 C C . ALA A 1 90 ? 7.527 -4.757 -18.542 1.00 79.00 90 ALA A C 1
ATOM 695 O O . ALA A 1 90 ? 6.553 -4.119 -18.935 1.00 79.00 90 ALA A O 1
ATOM 696 N N . THR A 1 91 ? 7.424 -5.756 -17.669 1.00 91.38 91 THR A N 1
ATOM 697 C CA . THR A 1 91 ? 6.171 -6.131 -17.028 1.00 91.38 91 THR A CA 1
ATOM 698 C C . THR A 1 91 ? 6.054 -5.240 -15.815 1.00 91.38 91 THR A C 1
ATOM 700 O O . THR A 1 91 ? 6.973 -5.190 -14.994 1.00 91.38 91 THR A O 1
ATOM 703 N N . TRP A 1 92 ? 4.950 -4.515 -15.722 1.00 96.50 92 TRP A N 1
ATOM 704 C CA . TRP A 1 92 ? 4.688 -3.680 -14.569 1.00 96.50 92 TRP A CA 1
ATOM 705 C C . TRP A 1 92 ? 4.485 -4.561 -13.348 1.00 96.50 92 TRP A C 1
ATOM 707 O O . TRP A 1 92 ? 3.743 -5.540 -13.402 1.00 96.50 92 TRP A O 1
ATOM 717 N N . VAL A 1 93 ? 5.157 -4.197 -12.262 1.00 96.56 93 VAL A N 1
ATOM 718 C CA . VAL A 1 93 ? 4.993 -4.816 -10.950 1.00 96.56 93 VAL A CA 1
ATOM 719 C C . VAL A 1 93 ? 4.739 -3.713 -9.938 1.00 96.56 93 VAL A C 1
ATOM 721 O O . VAL A 1 93 ? 5.494 -2.738 -9.875 1.00 96.56 93 VAL A O 1
ATOM 724 N N . CYS A 1 94 ? 3.682 -3.869 -9.152 1.00 97.62 94 CYS A N 1
ATOM 725 C CA . CYS A 1 94 ? 3.279 -2.955 -8.101 1.00 97.62 94 CYS A CA 1
ATOM 726 C C . CYS A 1 94 ? 3.633 -3.527 -6.725 1.00 97.62 94 CYS A C 1
ATOM 728 O O . CYS A 1 94 ? 3.369 -4.686 -6.407 1.00 97.62 94 CYS A O 1
ATOM 730 N N . SER A 1 95 ? 4.225 -2.693 -5.877 1.00 97.44 95 SER A N 1
ATOM 731 C CA . SER A 1 95 ? 4.587 -3.052 -4.506 1.00 97.44 95 SER A CA 1
ATOM 732 C C . SER A 1 95 ? 4.227 -1.938 -3.535 1.00 97.44 95 SER A C 1
ATOM 734 O O . SER A 1 95 ? 4.257 -0.761 -3.902 1.00 97.44 95 SER A O 1
ATOM 736 N N . TYR A 1 96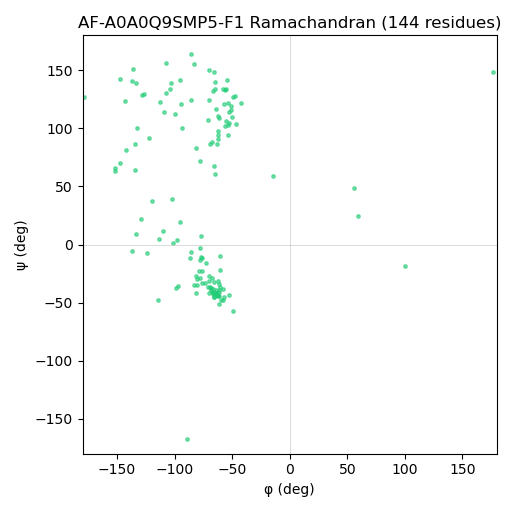 ? 3.942 -2.317 -2.292 1.00 97.00 96 TYR A N 1
ATOM 737 C CA . TYR A 1 96 ? 3.784 -1.372 -1.195 1.00 97.00 96 TYR A CA 1
ATOM 738 C C . TYR A 1 96 ? 5.114 -0.646 -0.933 1.00 97.00 96 TYR A C 1
ATOM 740 O O . TYR A 1 96 ? 6.115 -1.275 -0.584 1.00 97.00 96 TYR A O 1
ATOM 748 N N . ASP A 1 97 ? 5.125 0.670 -1.129 1.00 97.56 97 ASP A N 1
ATOM 749 C CA . ASP A 1 97 ? 6.274 1.565 -0.966 1.00 97.56 97 ASP A CA 1
ATOM 750 C C . ASP A 1 97 ? 5.796 2.900 -0.360 1.00 97.56 97 ASP A C 1
ATOM 752 O O . ASP A 1 97 ? 5.557 3.871 -1.095 1.00 97.56 97 ASP A O 1
ATOM 756 N N . PRO A 1 98 ? 5.612 2.957 0.972 1.00 95.88 98 PRO A N 1
ATOM 757 C CA . PRO A 1 98 ? 4.936 4.065 1.628 1.00 95.88 98 PRO A CA 1
ATOM 758 C C . PRO A 1 98 ? 5.703 5.381 1.486 1.00 95.88 98 PRO A C 1
ATOM 760 O O . PRO A 1 98 ? 6.909 5.457 1.738 1.00 95.88 98 PRO A O 1
ATOM 763 N N . THR A 1 99 ? 4.992 6.447 1.131 1.00 94.75 99 THR A N 1
ATOM 764 C CA . THR A 1 99 ? 5.539 7.798 0.945 1.00 94.75 99 THR A CA 1
ATOM 765 C C . THR A 1 99 ? 5.811 8.510 2.271 1.00 94.75 99 THR A C 1
ATOM 767 O O . THR A 1 99 ? 6.488 9.542 2.294 1.00 94.75 99 THR A O 1
ATOM 770 N N . MET A 1 100 ? 5.328 7.945 3.387 1.00 94.38 100 MET A N 1
ATOM 771 C CA . MET A 1 100 ? 5.443 8.491 4.747 1.00 94.38 100 MET A CA 1
ATOM 772 C C . MET A 1 100 ? 4.798 9.880 4.899 1.00 94.38 100 MET A C 1
ATOM 774 O O . MET A 1 100 ? 5.187 10.665 5.770 1.00 94.38 100 MET A O 1
ATOM 778 N N . ASN A 1 101 ? 3.827 10.201 4.043 1.00 93.44 101 ASN A N 1
ATOM 779 C CA . ASN A 1 101 ? 2.957 11.361 4.191 1.00 93.44 101 ASN A CA 1
ATOM 780 C C . ASN A 1 101 ? 1.710 10.977 5.038 1.00 93.44 101 ASN A C 1
ATOM 782 O O . ASN A 1 101 ? 1.688 9.946 5.709 1.00 93.44 101 ASN A O 1
ATOM 786 N N . ASN A 1 102 ? 0.685 11.835 5.060 1.00 92.12 102 ASN A N 1
ATOM 787 C CA . ASN A 1 102 ? -0.596 11.543 5.729 1.00 92.12 102 ASN A CA 1
ATOM 788 C C . ASN A 1 102 ? -1.656 10.988 4.753 1.00 92.12 102 ASN A C 1
ATOM 790 O O . ASN A 1 102 ? -2.850 11.106 5.023 1.00 92.12 102 ASN A O 1
ATOM 794 N N . ASP A 1 103 ? -1.228 10.473 3.605 1.00 92.94 103 ASP A N 1
ATOM 795 C CA . ASP A 1 103 ? -2.051 10.074 2.473 1.00 92.94 103 ASP A CA 1
ATOM 796 C C . ASP A 1 103 ? -1.609 8.703 1.939 1.00 92.94 103 ASP A C 1
ATOM 798 O O . ASP A 1 103 ? -0.847 8.581 0.994 1.00 92.94 103 ASP A O 1
ATOM 802 N N . TRP A 1 104 ? -2.151 7.649 2.535 1.00 93.19 104 TRP A N 1
ATOM 803 C CA . TRP A 1 104 ? -1.955 6.256 2.119 1.00 93.19 104 TRP A CA 1
ATOM 804 C C . TRP A 1 104 ? -2.416 5.897 0.700 1.00 93.19 104 TRP A C 1
ATOM 806 O O . TRP A 1 104 ? -2.152 4.787 0.241 1.00 93.19 104 TRP A O 1
ATOM 816 N N . HIS A 1 105 ? -3.133 6.778 -0.002 1.00 97.12 105 HIS A N 1
ATOM 817 C CA . HIS A 1 105 ? -3.689 6.454 -1.311 1.00 97.12 105 HIS A CA 1
ATOM 818 C C . HIS A 1 105 ? -2.587 6.405 -2.380 1.00 97.12 105 HIS A C 1
ATOM 820 O O . HIS A 1 105 ? -2.822 5.842 -3.449 1.00 97.12 105 HIS A O 1
ATOM 826 N N . ASP A 1 106 ? -1.397 6.956 -2.089 1.00 96.81 106 ASP A N 1
ATOM 827 C CA . ASP A 1 106 ? -0.214 6.976 -2.959 1.00 96.81 106 ASP A CA 1
ATOM 828 C C . ASP A 1 106 ? 0.949 6.077 -2.482 1.00 96.81 106 ASP A C 1
ATOM 830 O O . ASP A 1 106 ? 2.051 6.116 -3.047 1.00 96.81 106 ASP A O 1
ATOM 834 N N . ASP A 1 107 ? 0.697 5.211 -1.493 1.00 97.38 107 ASP A N 1
ATOM 835 C CA . ASP A 1 107 ? 1.693 4.319 -0.878 1.00 97.38 107 ASP A CA 1
ATOM 836 C C . ASP A 1 107 ? 2.048 3.087 -1.735 1.00 97.38 107 ASP A C 1
ATOM 838 O O . ASP A 1 107 ? 2.795 2.210 -1.305 1.00 97.38 107 ASP A O 1
ATOM 842 N N . VAL A 1 108 ? 1.562 3.017 -2.975 1.00 98.12 108 VAL A N 1
ATOM 843 C CA . VAL A 1 108 ? 1.905 1.964 -3.940 1.00 98.12 108 VAL A CA 1
ATOM 844 C C . VAL A 1 108 ? 2.810 2.529 -5.023 1.00 98.12 108 VAL A C 1
ATOM 846 O O . VAL A 1 108 ? 2.503 3.545 -5.645 1.00 98.12 108 VAL A O 1
ATOM 849 N N . LEU A 1 109 ? 3.913 1.830 -5.291 1.00 98.12 109 LEU A N 1
ATOM 850 C CA . LEU A 1 109 ? 4.801 2.109 -6.413 1.00 98.12 109 LEU A CA 1
ATOM 851 C C . LEU A 1 109 ? 4.726 0.968 -7.424 1.00 98.12 109 LEU A C 1
ATOM 853 O O . LEU A 1 109 ? 5.040 -0.177 -7.098 1.00 98.12 109 LEU A O 1
ATOM 857 N N . CYS A 1 110 ? 4.377 1.309 -8.658 1.00 97.62 110 CYS A N 1
ATOM 858 C CA . CYS A 1 110 ? 4.444 0.420 -9.806 1.00 97.62 110 CYS A CA 1
ATOM 859 C C . CYS A 1 110 ? 5.669 0.762 -10.661 1.00 97.62 110 CYS A C 1
ATOM 861 O O . CYS A 1 110 ? 5.999 1.934 -10.864 1.00 97.62 110 CYS A O 1
ATOM 863 N N . THR A 1 111 ? 6.371 -0.255 -11.154 1.00 96.38 111 THR A N 1
ATOM 864 C CA . THR A 1 111 ? 7.575 -0.092 -11.980 1.00 96.38 111 THR A CA 1
ATOM 865 C C . THR A 1 111 ? 7.688 -1.218 -12.999 1.00 96.38 111 THR A C 1
ATOM 867 O O . THR A 1 111 ? 7.406 -2.368 -12.681 1.00 96.38 111 THR A O 1
ATOM 870 N N . ASP A 1 112 ? 8.153 -0.898 -14.204 1.00 94.19 112 ASP A N 1
ATOM 871 C CA . ASP A 1 112 ? 8.513 -1.871 -15.251 1.00 94.19 112 ASP A CA 1
ATOM 872 C C . ASP A 1 112 ? 10.046 -2.079 -15.345 1.00 94.19 112 ASP A C 1
ATOM 874 O O . ASP A 1 112 ? 10.549 -2.833 -16.175 1.00 94.19 112 ASP A O 1
ATOM 878 N N . GLY A 1 113 ? 10.797 -1.392 -14.473 1.00 90.94 113 GLY A N 1
ATOM 879 C CA . GLY A 1 113 ? 12.262 -1.378 -14.428 1.00 90.94 113 GLY A CA 1
ATOM 880 C C . GLY A 1 113 ? 12.883 -0.144 -15.090 1.00 90.94 113 GLY A C 1
ATOM 881 O O . GLY A 1 113 ? 14.018 0.210 -14.770 1.00 90.94 113 GLY A O 1
ATOM 882 N N . VAL A 1 114 ? 12.128 0.558 -15.936 1.00 91.06 114 VAL A N 1
ATOM 883 C CA . VAL A 1 114 ? 12.544 1.771 -16.659 1.00 91.06 114 VAL A CA 1
ATOM 884 C C . VAL A 1 114 ? 11.746 2.986 -16.184 1.00 91.06 114 VAL A C 1
ATOM 886 O O . VAL A 1 114 ? 12.306 4.040 -15.875 1.00 91.06 114 VAL A O 1
ATOM 889 N N . SER A 1 115 ? 10.434 2.822 -16.098 1.00 94.12 115 SER A N 1
ATOM 890 C CA . SER A 1 115 ? 9.439 3.805 -15.707 1.00 94.12 115 SER A CA 1
ATOM 891 C C . SER A 1 115 ? 8.893 3.491 -14.321 1.00 94.12 115 SER A C 1
ATOM 893 O O . SER A 1 115 ? 8.931 2.359 -13.840 1.00 94.12 115 SER A O 1
ATOM 895 N N . ARG A 1 116 ? 8.381 4.531 -13.664 1.00 96.12 116 ARG A N 1
ATOM 896 C CA . ARG A 1 116 ? 7.767 4.443 -12.342 1.00 96.12 116 ARG A CA 1
ATOM 897 C C . ARG A 1 116 ? 6.462 5.210 -12.344 1.00 96.12 116 ARG A C 1
ATOM 899 O O . ARG A 1 116 ? 6.418 6.319 -12.876 1.00 96.12 116 ARG A O 1
ATOM 906 N N . ASP A 1 117 ? 5.455 4.638 -11.708 1.00 97.31 117 ASP A N 1
ATOM 907 C CA . ASP A 1 117 ? 4.147 5.249 -11.536 1.00 97.31 117 ASP A CA 1
ATOM 908 C C . ASP A 1 117 ? 3.633 5.024 -10.111 1.00 97.31 117 ASP A C 1
ATOM 910 O O . ASP A 1 117 ? 3.836 3.957 -9.529 1.00 97.31 117 ASP A O 1
ATOM 914 N N . ARG A 1 118 ? 2.995 6.047 -9.539 1.00 97.50 118 ARG A N 1
ATOM 915 C CA . ARG A 1 118 ? 2.388 6.005 -8.201 1.00 97.50 118 ARG A CA 1
ATOM 916 C C . ARG A 1 118 ? 0.906 6.349 -8.333 1.00 97.50 118 ARG A C 1
ATOM 918 O O . ARG A 1 118 ? 0.569 7.537 -8.344 1.00 97.50 118 ARG A O 1
ATOM 925 N N . PRO A 1 119 ? 0.029 5.346 -8.503 1.00 97.31 119 PRO A N 1
ATOM 926 C CA . PRO A 1 119 ? -1.395 5.589 -8.666 1.00 97.31 119 PRO A CA 1
ATOM 927 C C . PRO A 1 119 ? -2.021 6.078 -7.360 1.00 97.31 119 PRO A C 1
ATOM 929 O O . PRO A 1 119 ? -1.600 5.689 -6.275 1.00 97.31 119 PRO A O 1
ATOM 932 N N . TYR A 1 120 ? -3.072 6.888 -7.482 1.00 97.00 120 TYR A N 1
ATOM 933 C CA . TYR A 1 120 ? -3.905 7.294 -6.353 1.00 97.00 120 TYR A CA 1
ATOM 934 C C . TYR A 1 120 ? -5.095 6.338 -6.231 1.00 97.00 120 TYR A C 1
ATOM 936 O O . TYR A 1 120 ? -6.054 6.423 -7.005 1.00 97.00 120 TYR A O 1
ATOM 944 N N . LEU A 1 121 ? -5.009 5.380 -5.312 1.00 97.25 121 LEU A N 1
ATOM 945 C CA . LEU A 1 121 ? -5.967 4.281 -5.185 1.00 97.25 121 LEU A CA 1
ATOM 946 C C . LEU A 1 121 ? -7.043 4.601 -4.142 1.00 97.25 121 LEU A C 1
ATOM 948 O O . LEU A 1 121 ? -6.737 5.138 -3.089 1.00 97.25 121 LEU A O 1
ATOM 952 N N . LEU A 1 122 ? -8.299 4.218 -4.401 1.00 97.06 122 LEU A N 1
ATOM 953 C CA . LEU A 1 122 ? -9.431 4.365 -3.461 1.00 97.06 122 LEU A CA 1
ATOM 954 C C . LEU A 1 122 ? -9.683 5.812 -2.953 1.00 97.06 122 LEU A C 1
ATOM 956 O O . LEU A 1 122 ? -9.871 6.004 -1.757 1.00 97.06 122 LEU A O 1
ATOM 960 N N . PRO A 1 123 ? -9.746 6.840 -3.824 1.00 96.25 123 PRO A N 1
ATOM 961 C CA . PRO A 1 123 ? -9.823 8.253 -3.411 1.00 96.25 123 PRO A CA 1
ATOM 962 C C . PRO A 1 123 ? -11.046 8.635 -2.566 1.00 96.25 123 PRO A C 1
ATOM 964 O O . PRO A 1 123 ? -11.040 9.668 -1.898 1.00 96.25 123 PRO A O 1
ATOM 967 N N . ASP A 1 124 ? -12.119 7.851 -2.648 1.00 96.19 124 ASP A N 1
ATOM 968 C CA . ASP A 1 124 ? -13.377 8.134 -1.956 1.00 96.19 124 ASP A CA 1
ATOM 969 C C . ASP A 1 124 ? -13.393 7.585 -0.516 1.00 96.19 124 ASP A C 1
ATOM 971 O O . ASP A 1 124 ? -14.278 7.938 0.271 1.00 96.19 124 ASP A O 1
ATOM 975 N N . ASP A 1 125 ? -12.417 6.745 -0.154 1.00 95.62 125 ASP A N 1
ATOM 976 C CA . ASP A 1 125 ? -12.373 6.061 1.132 1.00 95.62 125 ASP A CA 1
ATOM 977 C C . ASP A 1 125 ? -11.524 6.829 2.146 1.00 95.62 125 ASP A C 1
ATOM 979 O O . ASP A 1 125 ? -10.329 7.033 1.987 1.00 95.62 125 ASP A O 1
ATOM 983 N N . SER A 1 126 ? -12.127 7.216 3.270 1.00 91.56 126 SER A N 1
ATOM 984 C CA . SER A 1 126 ? -11.407 7.921 4.339 1.00 91.56 126 SER A CA 1
ATOM 985 C C . SER A 1 126 ? -10.508 7.019 5.186 1.00 91.56 126 SER A C 1
ATOM 987 O O . SER A 1 126 ? -9.816 7.525 6.066 1.00 91.56 126 SER A O 1
ATOM 989 N N . PHE A 1 127 ? -10.634 5.695 5.037 1.00 91.00 127 PHE A N 1
ATOM 990 C CA . PHE A 1 127 ? -9.812 4.696 5.710 1.00 91.00 127 PHE A CA 1
ATOM 991 C C . PHE A 1 127 ? -9.534 3.514 4.782 1.00 91.00 127 PHE A C 1
ATOM 993 O O . PHE A 1 127 ? -10.495 2.898 4.332 1.00 91.00 127 PHE A O 1
ATOM 1000 N N . VAL A 1 128 ? -8.262 3.183 4.540 1.00 92.75 128 VAL A N 1
ATOM 1001 C CA . VAL A 1 128 ? -7.854 2.077 3.657 1.00 92.75 128 VAL A CA 1
ATOM 1002 C C . VAL A 1 128 ? -6.896 1.143 4.393 1.00 92.75 128 VAL A C 1
ATOM 1004 O O . VAL A 1 128 ? -5.916 1.569 4.997 1.00 92.75 128 VAL A O 1
ATOM 1007 N N . THR A 1 129 ? -7.167 -0.157 4.367 1.00 94.38 129 THR A N 1
ATOM 1008 C CA . THR A 1 129 ? -6.209 -1.155 4.870 1.00 94.38 129 THR A CA 1
ATOM 1009 C C . THR A 1 129 ? -5.155 -1.501 3.818 1.00 94.38 129 THR A C 1
ATOM 1011 O O . THR A 1 129 ? -5.417 -1.411 2.622 1.00 94.38 129 THR A O 1
ATOM 1014 N N . ASP A 1 130 ? -3.981 -1.964 4.253 1.00 93.44 130 ASP A N 1
ATOM 1015 C CA . ASP A 1 130 ? -2.916 -2.447 3.356 1.00 93.44 130 ASP A CA 1
ATOM 1016 C C . ASP A 1 130 ? -3.433 -3.516 2.369 1.00 93.44 130 ASP A C 1
ATOM 1018 O O . ASP A 1 130 ? -3.215 -3.425 1.164 1.00 93.44 130 ASP A O 1
ATOM 1022 N N . ASP A 1 131 ? -4.245 -4.464 2.853 1.00 96.62 131 ASP A N 1
ATOM 1023 C CA . ASP A 1 131 ? -4.868 -5.497 2.014 1.00 96.62 131 ASP A CA 1
ATOM 1024 C C . ASP A 1 131 ? -5.801 -4.912 0.936 1.00 96.62 131 ASP A C 1
ATOM 1026 O O . ASP A 1 131 ? -5.855 -5.410 -0.191 1.00 96.62 131 ASP A O 1
ATOM 1030 N N . GLU A 1 132 ? -6.573 -3.874 1.267 1.00 96.94 132 GLU A N 1
ATOM 1031 C CA . GLU A 1 132 ? -7.465 -3.203 0.315 1.00 96.94 132 GLU A CA 1
ATOM 1032 C C . GLU A 1 132 ? -6.676 -2.415 -0.726 1.00 96.94 132 GLU A C 1
ATOM 1034 O O . GLU A 1 132 ? -6.994 -2.497 -1.916 1.00 96.94 132 GLU A O 1
ATOM 1039 N N . LEU A 1 133 ? -5.627 -1.719 -0.285 1.00 97.31 133 LEU A N 1
ATOM 1040 C CA . LEU A 1 133 ? -4.724 -0.966 -1.142 1.00 97.31 133 LEU A CA 1
ATOM 1041 C C . LEU A 1 133 ? -4.021 -1.895 -2.138 1.00 97.31 133 LEU A C 1
ATOM 1043 O O . LEU A 1 133 ? -4.093 -1.678 -3.346 1.00 97.31 133 LEU A O 1
ATOM 1047 N N . MET A 1 134 ? -3.423 -2.986 -1.653 1.00 97.81 134 MET A N 1
ATOM 1048 C CA . MET A 1 134 ? -2.715 -3.955 -2.490 1.00 97.81 134 MET A CA 1
ATOM 1049 C C . MET A 1 134 ? -3.650 -4.739 -3.417 1.00 97.81 134 MET A C 1
ATOM 1051 O O . MET A 1 134 ? -3.258 -5.117 -4.522 1.00 97.81 134 MET A O 1
ATOM 1055 N N . ARG A 1 135 ? -4.913 -4.946 -3.026 1.00 98.19 135 ARG A N 1
ATOM 1056 C CA . ARG A 1 135 ? -5.924 -5.537 -3.913 1.00 98.19 135 ARG A CA 1
ATOM 1057 C C . ARG A 1 135 ? -6.252 -4.631 -5.099 1.00 98.19 135 ARG A C 1
ATOM 1059 O O . ARG A 1 135 ? -6.410 -5.140 -6.208 1.00 98.19 135 ARG A O 1
ATOM 1066 N N . GLU A 1 136 ? -6.384 -3.323 -4.889 1.00 98.19 136 GLU A N 1
ATOM 1067 C CA . GLU A 1 136 ? -6.577 -2.384 -6.003 1.00 98.19 136 GLU A CA 1
ATOM 1068 C C . GLU A 1 136 ? -5.283 -2.169 -6.798 1.00 98.19 136 GLU A C 1
ATOM 1070 O O . GLU A 1 136 ? -5.343 -2.057 -8.021 1.00 98.19 136 GLU A O 1
ATOM 1075 N 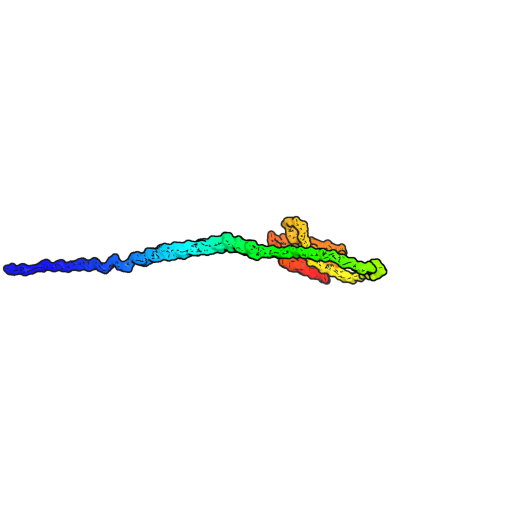N . ALA A 1 137 ? -4.117 -2.220 -6.147 1.00 97.94 137 ALA A N 1
ATOM 1076 C CA . ALA A 1 137 ? -2.822 -2.202 -6.823 1.00 97.94 137 ALA A CA 1
ATOM 1077 C C . ALA A 1 137 ? -2.692 -3.350 -7.831 1.00 97.94 137 ALA A C 1
ATOM 1079 O O . ALA A 1 137 ? -2.312 -3.109 -8.970 1.00 97.94 137 ALA A O 1
ATOM 1080 N N . ALA A 1 138 ? -3.085 -4.573 -7.457 1.00 97.88 138 ALA A N 1
ATOM 1081 C CA . ALA A 1 138 ? -3.069 -5.722 -8.363 1.00 97.88 138 ALA A CA 1
ATOM 1082 C C . ALA A 1 138 ? -3.970 -5.514 -9.596 1.00 97.88 138 ALA A C 1
ATOM 1084 O O . ALA A 1 138 ? -3.607 -5.888 -10.706 1.00 97.88 138 ALA A O 1
ATOM 1085 N N . ARG A 1 139 ? -5.128 -4.859 -9.439 1.00 98.00 139 ARG A N 1
ATOM 1086 C CA . ARG A 1 139 ? -5.995 -4.519 -10.583 1.00 98.00 139 ARG A CA 1
ATOM 1087 C C . ARG A 1 139 ? -5.386 -3.451 -11.482 1.00 98.00 139 ARG A C 1
ATOM 1089 O O . ARG A 1 139 ? -5.593 -3.480 -12.692 1.00 98.00 139 ARG A O 1
ATOM 1096 N N . TYR A 1 140 ? -4.688 -2.486 -10.891 1.00 97.75 140 TYR A N 1
ATOM 1097 C CA . TYR A 1 140 ? -3.976 -1.466 -11.648 1.00 97.75 140 TYR A CA 1
ATOM 1098 C C . TYR A 1 140 ? -2.779 -2.065 -12.399 1.00 97.75 140 TYR A C 1
ATOM 1100 O O . TYR A 1 140 ? -2.568 -1.744 -13.563 1.00 97.75 140 TYR A O 1
ATOM 1108 N N . GLU A 1 141 ? -2.061 -3.001 -11.778 1.00 97.38 141 GLU A N 1
ATOM 1109 C CA . GLU A 1 141 ? -1.011 -3.800 -12.415 1.00 97.38 141 GLU A CA 1
ATOM 1110 C C . GLU A 1 141 ? -1.547 -4.577 -13.626 1.00 97.38 141 GLU A C 1
ATOM 1112 O O . GLU A 1 141 ? -0.974 -4.492 -14.712 1.00 97.38 141 GLU A O 1
ATOM 1117 N N . ASP A 1 142 ? -2.685 -5.266 -13.477 1.00 97.12 142 ASP A N 1
ATOM 1118 C CA . ASP A 1 142 ? -3.353 -5.965 -14.583 1.00 97.12 142 ASP A CA 1
ATOM 1119 C C . ASP A 1 142 ? -3.707 -5.008 -15.734 1.00 97.12 142 ASP A C 1
ATOM 1121 O O . ASP A 1 142 ? -3.574 -5.369 -16.902 1.00 97.12 142 ASP A O 1
ATOM 1125 N N . TYR A 1 143 ? -4.138 -3.781 -15.418 1.00 96.19 143 TYR A N 1
ATOM 1126 C CA . TYR A 1 143 ? -4.424 -2.739 -16.411 1.00 96.19 143 TYR A CA 1
ATOM 1127 C C . TYR A 1 143 ? -3.163 -2.250 -17.139 1.00 96.19 143 TYR A C 1
ATOM 1129 O O . TYR A 1 143 ? -3.207 -1.996 -18.341 1.00 96.19 143 TYR A O 1
ATOM 1137 N N . LEU A 1 144 ? -2.034 -2.123 -16.440 1.00 95.31 144 LEU A N 1
ATOM 1138 C CA . LEU A 1 144 ? -0.762 -1.726 -17.049 1.00 95.31 144 LEU A CA 1
ATOM 1139 C C . LEU A 1 144 ? -0.172 -2.823 -17.949 1.00 95.31 144 LEU A C 1
ATOM 1141 O O . LEU A 1 144 ? 0.558 -2.515 -18.891 1.00 95.31 144 LEU A O 1
ATOM 1145 N N . ASN A 1 145 ? -0.494 -4.087 -17.667 1.00 94.44 145 ASN A N 1
ATOM 1146 C CA . ASN A 1 145 ? -0.002 -5.259 -18.393 1.00 94.44 145 ASN A CA 1
ATOM 1147 C C . ASN A 1 145 ? -0.977 -5.800 -19.465 1.00 94.44 145 ASN A C 1
ATOM 1149 O O . ASN A 1 145 ? -0.687 -6.835 -20.073 1.00 94.44 145 ASN A O 1
ATOM 1153 N N . SER A 1 146 ? -2.120 -5.139 -19.698 1.00 90.62 146 SER A N 1
ATOM 1154 C CA . SER A 1 146 ? -3.124 -5.516 -20.714 1.00 90.62 146 SER A CA 1
ATOM 1155 C C . SER A 1 146 ? -2.905 -4.841 -22.065 1.00 90.62 146 SER A C 1
ATOM 1157 O O . SER A 1 146 ? -3.070 -5.530 -23.099 1.00 90.62 146 SER A O 1
#

Sequence (146 aa):
MPTRSLRSMGVSDRDREGVEWGGFFAALFGGAIVVAVVAAMVWFVMIGPMVDAFRYTPPSSGQGHYDPPDPTPDLSDEYPDRYDDHDMPATWVCSYDPTMNNDWHDDVLCTDGVSRDRPYLLPDDSFVTDDELMREAARYEDYLNS

Mean predicted aligned error: 20.25 Å

Secondary structure (DSSP, 8-state):
--------------SS-SSSHHHHHHHHHHHHHHHHHHHHHHIIIIIHHHHHHHH-----------PPPP------S---S-----------EEEE----SS-GGG-EEEE-SS-EE-----TT-S---HHHHHHHHHHHHHHHT-

Radius of gyration: 41.88 Å; Cα contacts (8 Å, |Δi|>4): 83; chains: 1; bounding box: 123×35×113 Å